Protein AF-A0A929SUY7-F1 (afdb_monomer_lite)

Sequence (175 aa):
MKKIENMNYNELIEERKELEKFIIRLIVRTPKENIKINKILRGENNRILSYSPFSINKFSSIFMSDILRWRYHQLSEEIHKYYDGRAKIQNKIEEIYGYPIKDKYIHLFFEEVFKDYNTYKKYCNKNNKKIVKIEKFNRICNLIEKWRKLSADMHYKMTLSEKRKLKKIFEHSNK

Radius of gyration: 18.8 Å; chains: 1; bounding box: 44×44×48 Å

pLDDT: mean 93.02, std 4.78, range [69.0, 98.12]

Structure (mmCIF, N/CA/C/O backbone):
data_AF-A0A929SUY7-F1
#
_entry.id   AF-A0A929SUY7-F1
#
loop_
_atom_site.group_PDB
_atom_site.id
_atom_site.type_symbol
_atom_site.label_atom_id
_atom_site.label_alt_id
_atom_site.label_comp_id
_atom_site.label_asym_id
_atom_site.label_entity_id
_atom_site.label_seq_id
_atom_site.pdbx_PDB_ins_code
_atom_site.Cartn_x
_atom_site.Cartn_y
_atom_site.Cartn_z
_atom_site.occupancy
_atom_site.B_iso_or_equiv
_atom_site.auth_seq_id
_atom_site.auth_comp_id
_atom_site.auth_asym_id
_atom_site.auth_atom_id
_atom_site.pdbx_PDB_model_num
ATOM 1 N N . MET A 1 1 ? 5.898 -21.588 -10.457 1.00 75.19 1 MET A N 1
ATOM 2 C CA . MET A 1 1 ? 5.294 -20.824 -9.340 1.00 75.19 1 MET A CA 1
ATOM 3 C C . MET A 1 1 ? 4.560 -21.806 -8.450 1.00 75.19 1 MET A C 1
ATOM 5 O O . MET A 1 1 ? 3.832 -22.637 -8.981 1.00 75.19 1 MET A O 1
ATOM 9 N N . LYS A 1 2 ? 4.784 -21.770 -7.133 1.00 86.31 2 LYS A N 1
ATOM 10 C CA . LYS A 1 2 ? 4.089 -22.662 -6.191 1.00 86.31 2 LYS A CA 1
ATOM 11 C C . LYS A 1 2 ? 2.600 -22.271 -6.141 1.00 86.31 2 LYS A C 1
ATOM 13 O O . LYS A 1 2 ? 2.245 -21.104 -6.346 1.00 86.31 2 LYS A O 1
ATOM 18 N N . LYS A 1 3 ? 1.706 -23.246 -5.956 1.00 89.81 3 LYS A N 1
ATOM 19 C CA . LYS A 1 3 ? 0.270 -22.960 -5.822 1.00 89.81 3 LYS A CA 1
ATOM 20 C C . LYS A 1 3 ? 0.031 -22.112 -4.571 1.00 89.81 3 LYS A C 1
ATOM 22 O O . LYS A 1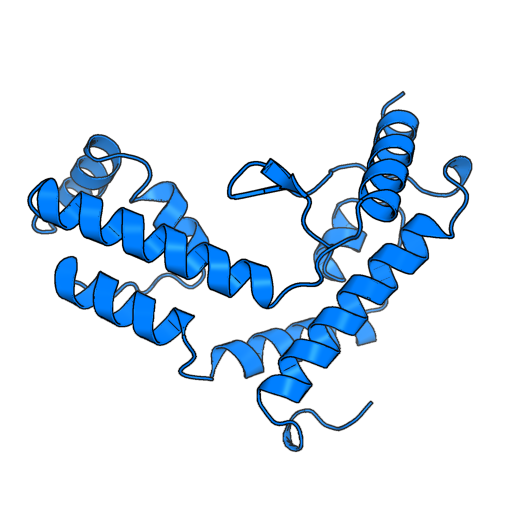 3 ? 0.679 -22.343 -3.555 1.00 89.81 3 LYS A O 1
ATOM 27 N N . ILE A 1 4 ? -0.880 -21.144 -4.665 1.00 90.31 4 ILE A N 1
ATOM 28 C CA . ILE A 1 4 ? -1.148 -20.173 -3.591 1.00 90.31 4 ILE A CA 1
ATOM 29 C C . ILE A 1 4 ? -1.641 -20.872 -2.323 1.00 90.31 4 ILE A C 1
ATOM 31 O O . ILE A 1 4 ? -1.183 -20.544 -1.238 1.00 90.31 4 ILE A O 1
ATOM 35 N N . GLU A 1 5 ? -2.488 -21.891 -2.474 1.00 89.94 5 GLU A N 1
ATOM 36 C CA . GLU A 1 5 ? -3.006 -22.723 -1.376 1.00 89.94 5 GLU A CA 1
ATOM 37 C C . GLU A 1 5 ? -1.907 -23.369 -0.514 1.00 89.94 5 GLU A C 1
ATOM 39 O O . GLU A 1 5 ? -2.126 -23.657 0.656 1.00 89.94 5 GLU A O 1
ATOM 44 N N . ASN A 1 6 ? -0.706 -23.548 -1.074 1.00 93.12 6 ASN A N 1
ATOM 45 C CA . ASN A 1 6 ? 0.426 -24.160 -0.385 1.00 93.12 6 ASN A CA 1
ATOM 46 C C . ASN A 1 6 ? 1.379 -23.123 0.228 1.00 93.12 6 ASN A C 1
ATOM 48 O O . ASN A 1 6 ? 2.435 -23.504 0.736 1.00 93.12 6 ASN A O 1
ATOM 52 N N . MET A 1 7 ? 1.085 -21.826 0.113 1.00 95.44 7 MET A N 1
ATOM 53 C CA . MET A 1 7 ? 1.952 -20.753 0.594 1.00 95.44 7 MET A CA 1
ATOM 54 C C . MET A 1 7 ? 1.576 -20.314 1.998 1.00 95.44 7 MET A C 1
ATOM 56 O O . MET A 1 7 ? 0.410 -20.074 2.298 1.00 95.44 7 MET A O 1
ATOM 60 N N . ASN A 1 8 ? 2.582 -20.134 2.847 1.00 94.88 8 ASN A N 1
ATOM 61 C CA . ASN A 1 8 ? 2.392 -19.416 4.099 1.00 94.88 8 ASN A CA 1
ATOM 62 C C . ASN A 1 8 ? 2.387 -17.892 3.871 1.00 94.88 8 ASN A C 1
ATOM 64 O O . ASN A 1 8 ? 2.761 -17.391 2.811 1.00 94.88 8 ASN A O 1
ATOM 68 N N . TYR A 1 9 ? 2.002 -17.143 4.904 1.00 93.62 9 TYR A N 1
ATOM 69 C CA . TYR A 1 9 ? 1.884 -15.684 4.850 1.00 93.62 9 TYR A CA 1
ATOM 70 C C . TYR A 1 9 ? 3.147 -14.967 4.338 1.00 93.62 9 TYR A C 1
ATOM 72 O O . TYR A 1 9 ? 3.060 -14.051 3.519 1.00 93.62 9 TYR A O 1
ATOM 80 N N . ASN A 1 10 ? 4.327 -15.401 4.787 1.00 94.69 10 ASN A N 1
ATOM 81 C CA . ASN A 1 10 ? 5.590 -14.789 4.382 1.00 94.69 10 ASN A CA 1
ATOM 82 C C . ASN A 1 10 ? 5.924 -15.126 2.926 1.00 94.69 10 ASN A C 1
ATOM 84 O O . ASN A 1 10 ? 6.348 -14.244 2.186 1.00 94.69 10 ASN A O 1
ATOM 88 N N . GLU A 1 11 ? 5.680 -16.366 2.493 1.00 96.38 11 GLU A N 1
ATOM 89 C CA . GLU A 1 11 ? 5.851 -16.770 1.092 1.00 96.38 11 GLU A CA 1
ATOM 90 C C . GLU A 1 11 ? 4.958 -15.940 0.155 1.00 96.38 11 GLU A C 1
ATOM 92 O O . GLU A 1 11 ? 5.433 -15.474 -0.880 1.00 96.38 11 GLU A O 1
ATOM 97 N N . LEU A 1 12 ? 3.699 -15.685 0.540 1.00 96.50 12 LEU A N 1
ATOM 98 C CA . LEU A 1 12 ? 2.779 -14.844 -0.236 1.00 96.50 12 LEU A CA 1
ATOM 99 C C . LEU A 1 12 ? 3.315 -13.415 -0.407 1.00 96.50 12 LEU A C 1
ATOM 101 O O . LEU A 1 12 ? 3.311 -12.870 -1.515 1.00 96.50 12 LEU A O 1
ATOM 105 N N . ILE A 1 13 ? 3.778 -12.799 0.687 1.00 95.75 13 ILE A N 1
ATOM 106 C CA . ILE A 1 13 ? 4.332 -11.440 0.659 1.00 95.75 13 ILE A CA 1
ATOM 107 C C . ILE A 1 13 ? 5.598 -11.385 -0.192 1.00 95.75 13 ILE A C 1
ATOM 109 O O . ILE A 1 13 ? 5.735 -10.479 -1.016 1.00 95.75 13 ILE A O 1
ATOM 113 N N . GLU A 1 14 ? 6.521 -12.324 0.004 1.00 96.69 14 GLU A N 1
ATOM 114 C CA . GLU A 1 14 ? 7.791 -12.323 -0.719 1.00 96.69 14 GLU A CA 1
ATOM 115 C C . GLU A 1 14 ? 7.583 -12.561 -2.213 1.00 96.69 14 GLU A C 1
ATOM 117 O O . GLU A 1 14 ? 8.161 -11.839 -3.025 1.00 96.69 14 GLU A O 1
ATOM 122 N N . GLU A 1 15 ? 6.675 -13.456 -2.610 1.00 96.56 15 GLU A N 1
ATOM 123 C CA . GLU A 1 15 ? 6.355 -13.609 -4.029 1.00 96.56 15 GLU A CA 1
ATOM 124 C C . GLU A 1 15 ? 5.738 -12.332 -4.616 1.00 96.56 15 GLU A C 1
ATOM 126 O O . GLU A 1 15 ? 6.109 -11.906 -5.715 1.00 96.56 15 GLU A O 1
ATOM 131 N N . ARG A 1 16 ? 4.850 -11.658 -3.872 1.00 96.44 16 ARG A N 1
ATOM 132 C CA . ARG A 1 16 ? 4.292 -10.371 -4.305 1.00 96.44 16 ARG A CA 1
ATOM 133 C C . ARG A 1 16 ? 5.389 -9.322 -4.497 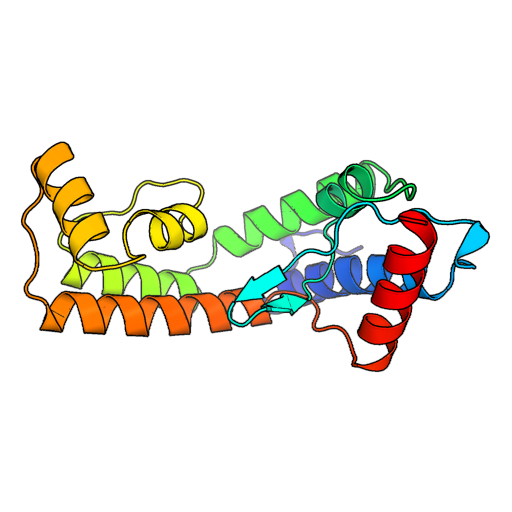1.00 96.44 16 ARG A C 1
ATOM 135 O O . ARG A 1 16 ? 5.382 -8.611 -5.503 1.00 96.44 16 ARG A O 1
ATOM 142 N N . LYS A 1 17 ? 6.351 -9.237 -3.574 1.00 97.50 17 LYS A N 1
ATOM 143 C CA . LYS A 1 17 ? 7.500 -8.325 -3.683 1.00 97.50 17 LYS A CA 1
ATOM 144 C C . LYS A 1 17 ? 8.403 -8.674 -4.860 1.00 97.50 17 LYS A C 1
ATOM 146 O O . LYS A 1 17 ?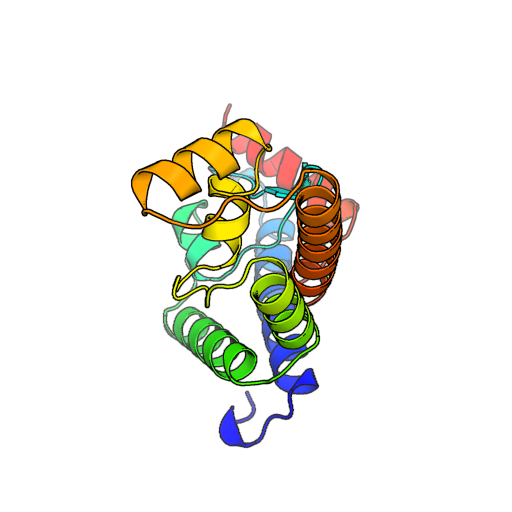 8.865 -7.761 -5.542 1.00 97.50 17 LYS A O 1
ATOM 151 N N . GLU A 1 18 ? 8.645 -9.953 -5.135 1.00 96.88 18 GLU A N 1
ATOM 152 C CA . GLU A 1 18 ? 9.462 -10.361 -6.281 1.00 96.88 18 GLU A CA 1
ATOM 153 C C . GLU A 1 18 ? 8.793 -10.004 -7.618 1.00 96.88 18 GLU A C 1
ATOM 155 O O . GLU A 1 18 ? 9.492 -9.574 -8.536 1.00 96.88 18 GLU A O 1
ATOM 160 N N . LEU A 1 19 ? 7.457 -10.053 -7.721 1.00 96.44 19 LEU A N 1
ATOM 161 C CA . LEU A 1 19 ? 6.738 -9.543 -8.899 1.00 96.44 19 LEU A CA 1
ATOM 162 C C . LEU A 1 19 ? 6.924 -8.030 -9.086 1.00 96.44 19 LEU A C 1
ATOM 164 O O . LEU A 1 19 ? 7.201 -7.563 -10.191 1.00 96.44 19 LEU A O 1
ATOM 168 N N . GLU A 1 20 ? 6.813 -7.250 -8.013 1.00 97.56 20 GLU A N 1
ATOM 169 C CA . GLU A 1 20 ? 7.032 -5.798 -8.067 1.00 97.56 20 GLU A CA 1
ATOM 170 C C . GLU A 1 20 ? 8.482 -5.455 -8.426 1.00 97.56 20 GLU A C 1
ATOM 172 O O . GLU A 1 20 ? 8.748 -4.590 -9.261 1.00 97.56 20 GLU A O 1
ATOM 177 N N . LYS A 1 21 ? 9.436 -6.165 -7.825 1.00 97.44 21 LYS A N 1
ATOM 178 C CA . LYS A 1 21 ? 10.866 -6.048 -8.115 1.00 97.44 21 LYS A CA 1
ATOM 179 C C . LYS A 1 21 ? 11.184 -6.424 -9.553 1.00 97.44 21 LYS A C 1
ATOM 181 O O . LYS A 1 21 ? 11.995 -5.751 -10.186 1.00 97.44 21 LYS A O 1
ATOM 186 N N . PHE A 1 22 ? 10.554 -7.469 -10.084 1.00 96.12 22 PHE A N 1
ATOM 187 C CA . PHE A 1 22 ? 10.671 -7.851 -11.486 1.00 96.12 22 PHE A CA 1
ATOM 188 C C . PHE A 1 22 ? 10.244 -6.702 -12.406 1.00 96.12 22 PHE A C 1
ATOM 190 O O . PHE A 1 22 ? 11.004 -6.332 -13.299 1.00 96.12 22 PHE A O 1
ATOM 197 N N . ILE A 1 23 ? 9.103 -6.063 -12.127 1.00 96.12 23 ILE A N 1
ATOM 198 C CA . ILE A 1 23 ? 8.633 -4.895 -12.886 1.00 96.12 23 ILE A CA 1
ATOM 199 C C . ILE A 1 23 ? 9.644 -3.743 -12.816 1.00 96.12 23 ILE A C 1
ATOM 201 O O . ILE A 1 23 ? 10.005 -3.174 -13.846 1.00 96.12 23 ILE A O 1
ATOM 205 N N . ILE A 1 24 ? 10.158 -3.419 -11.625 1.00 96.56 24 ILE A N 1
ATOM 206 C CA . ILE A 1 24 ? 11.187 -2.378 -11.480 1.00 96.56 24 ILE A CA 1
ATOM 207 C C . ILE A 1 24 ? 12.445 -2.724 -12.276 1.00 96.56 24 ILE A C 1
ATOM 209 O O . ILE A 1 24 ? 12.987 -1.862 -12.966 1.00 96.56 24 ILE A O 1
ATOM 213 N N . ARG A 1 25 ? 12.894 -3.980 -12.239 1.00 95.38 25 ARG A N 1
ATOM 214 C CA . ARG A 1 25 ? 14.056 -4.436 -13.010 1.00 95.38 25 ARG A CA 1
ATOM 215 C C . ARG A 1 25 ? 13.832 -4.327 -14.512 1.00 95.38 25 ARG A C 1
ATOM 217 O O . ARG A 1 25 ? 14.777 -3.958 -15.201 1.00 95.38 25 ARG A O 1
ATOM 224 N N . LEU A 1 26 ? 12.628 -4.608 -15.011 1.00 94.56 26 LEU A N 1
ATOM 225 C CA . LEU A 1 26 ? 12.289 -4.391 -16.419 1.00 94.56 26 LEU A CA 1
ATOM 226 C C . LEU A 1 26 ? 12.448 -2.914 -16.786 1.00 94.56 26 LEU A C 1
AT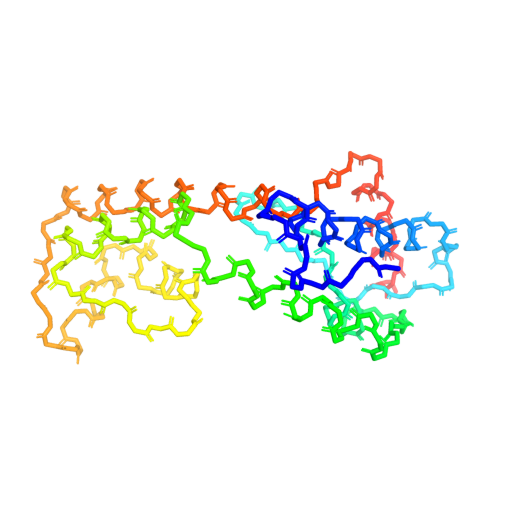OM 228 O O . LEU A 1 26 ? 13.245 -2.595 -17.661 1.00 94.56 26 LEU A O 1
ATOM 232 N N . ILE A 1 27 ? 11.802 -2.011 -16.044 1.00 93.62 27 ILE A N 1
ATOM 233 C CA . ILE A 1 27 ? 11.905 -0.555 -16.261 1.00 93.62 27 ILE A CA 1
ATOM 234 C C . ILE A 1 27 ? 13.364 -0.091 -16.243 1.00 93.62 27 ILE A C 1
ATOM 236 O O . ILE A 1 27 ? 13.805 0.674 -17.094 1.00 93.62 27 ILE A O 1
ATOM 240 N N . VAL A 1 28 ? 14.124 -0.550 -15.249 1.00 92.06 28 VAL A N 1
ATOM 241 C CA . VAL A 1 28 ? 15.509 -0.133 -15.016 1.00 92.06 28 VAL A CA 1
ATOM 242 C C . VAL A 1 28 ? 16.467 -0.755 -16.031 1.00 92.06 28 VAL A C 1
ATOM 244 O O . VAL A 1 28 ? 17.551 -0.214 -16.213 1.00 92.06 28 VAL A O 1
ATOM 247 N N . ARG A 1 29 ? 16.130 -1.853 -16.710 1.00 92.44 29 ARG A N 1
ATOM 248 C CA . ARG A 1 29 ? 16.979 -2.445 -17.760 1.00 92.44 29 ARG A CA 1
ATOM 249 C C . ARG A 1 29 ? 16.661 -1.908 -19.148 1.00 92.44 29 ARG A C 1
ATOM 251 O O . ARG A 1 29 ? 17.575 -1.816 -19.961 1.00 92.44 29 ARG A O 1
ATOM 258 N N . THR A 1 30 ? 15.420 -1.508 -19.396 1.00 91.31 30 THR A N 1
ATOM 259 C CA . THR A 1 30 ? 15.021 -0.928 -20.678 1.00 91.31 30 THR A CA 1
ATOM 260 C C . THR A 1 30 ? 15.706 0.431 -20.896 1.00 91.31 30 THR A C 1
ATOM 262 O O . THR A 1 30 ? 15.725 1.263 -19.979 1.00 91.31 30 THR A O 1
ATOM 265 N N . PRO A 1 31 ? 16.297 0.677 -22.082 1.00 90.06 31 PRO A N 1
ATOM 266 C CA . PRO A 1 31 ? 16.766 2.006 -22.467 1.00 90.06 31 PRO A CA 1
ATOM 267 C C . PRO A 1 31 ? 15.637 3.031 -22.338 1.00 90.06 31 PRO A C 1
ATOM 269 O O . PRO A 1 31 ? 14.497 2.735 -22.690 1.00 90.06 31 PRO A O 1
ATOM 272 N N . LYS A 1 32 ? 15.933 4.226 -21.815 1.00 88.62 32 LYS A N 1
ATOM 273 C CA . LYS A 1 32 ? 14.907 5.241 -21.499 1.00 88.62 32 LYS A CA 1
ATOM 274 C C . LYS A 1 32 ? 14.139 5.704 -22.743 1.00 88.62 32 LYS A C 1
ATOM 276 O O . LYS A 1 32 ? 13.004 6.130 -22.617 1.00 88.62 32 LYS A O 1
ATOM 281 N N . GLU A 1 33 ? 14.755 5.594 -23.914 1.00 89.00 33 GLU A N 1
ATOM 282 C CA . GLU A 1 33 ? 14.203 5.935 -25.224 1.00 89.00 33 GLU A CA 1
ATOM 283 C C . GLU A 1 33 ? 13.073 4.970 -25.631 1.00 89.00 33 GLU A C 1
ATOM 285 O O . GLU A 1 33 ? 12.159 5.344 -26.361 1.00 89.00 33 GLU A O 1
ATOM 290 N N . ASN A 1 34 ? 13.099 3.741 -25.104 1.00 91.62 34 ASN A N 1
ATOM 291 C CA . ASN A 1 34 ? 12.172 2.659 -25.447 1.00 91.62 34 ASN A CA 1
ATOM 292 C C . ASN A 1 34 ? 11.051 2.477 -24.413 1.00 91.62 34 ASN A C 1
ATOM 294 O O . ASN A 1 34 ? 10.290 1.510 -24.476 1.00 91.62 34 ASN A O 1
ATOM 298 N N . ILE A 1 35 ? 10.959 3.366 -23.424 1.00 93.62 35 ILE A N 1
ATOM 299 C CA . ILE A 1 35 ? 9.957 3.284 -22.367 1.00 93.62 35 ILE A CA 1
ATOM 300 C C . ILE A 1 35 ? 9.425 4.667 -22.011 1.00 93.62 35 ILE A C 1
ATOM 302 O O . ILE A 1 35 ? 10.180 5.595 -21.740 1.00 93.62 35 ILE A O 1
ATOM 306 N N . LYS A 1 36 ? 8.100 4.775 -21.931 1.00 94.44 36 LYS A N 1
ATOM 307 C CA . LYS A 1 36 ? 7.419 5.958 -21.409 1.00 94.44 36 LYS A CA 1
ATOM 308 C C . LYS A 1 36 ? 6.871 5.669 -20.023 1.00 94.44 36 LYS A C 1
ATOM 310 O O . LYS A 1 36 ? 6.217 4.648 -19.825 1.00 94.44 36 LYS A O 1
ATOM 315 N N . ILE A 1 37 ? 7.124 6.563 -19.072 1.00 95.00 37 ILE A N 1
ATOM 316 C CA . ILE A 1 37 ? 6.504 6.563 -17.744 1.00 95.00 37 ILE A CA 1
ATOM 317 C C . ILE A 1 37 ? 5.680 7.843 -17.622 1.00 95.00 37 ILE A C 1
ATOM 319 O O . ILE A 1 37 ? 6.226 8.942 -17.612 1.00 95.00 37 ILE A O 1
ATOM 323 N N . ASN A 1 38 ? 4.369 7.688 -17.471 1.00 93.69 38 ASN A N 1
ATOM 324 C CA . ASN A 1 38 ? 3.413 8.797 -17.425 1.00 93.69 38 ASN A CA 1
ATOM 325 C C . ASN A 1 38 ? 3.152 9.276 -15.993 1.00 93.69 38 ASN A C 1
ATOM 327 O O . ASN A 1 38 ? 2.692 10.393 -15.779 1.00 93.69 38 ASN A O 1
ATOM 331 N N . LYS A 1 39 ? 3.417 8.434 -14.984 1.00 94.81 39 LYS A N 1
ATOM 332 C CA . LYS A 1 39 ? 3.217 8.795 -13.576 1.00 94.81 39 LYS A CA 1
ATOM 333 C C . LYS A 1 39 ? 4.133 8.009 -12.651 1.00 94.81 39 LYS A C 1
ATOM 335 O O . LYS A 1 39 ? 4.112 6.784 -12.660 1.00 94.81 39 LYS A O 1
ATOM 340 N N . ILE A 1 40 ? 4.844 8.719 -11.776 1.00 94.06 40 ILE A N 1
ATOM 341 C CA . ILE A 1 40 ? 5.521 8.122 -10.620 1.00 94.06 40 ILE A CA 1
ATOM 342 C C . ILE A 1 40 ? 4.544 8.041 -9.444 1.00 94.06 40 ILE A C 1
ATOM 344 O O . ILE A 1 40 ? 4.004 9.055 -8.999 1.00 94.06 40 ILE A O 1
ATOM 348 N N . LEU A 1 41 ? 4.352 6.836 -8.906 1.00 91.31 41 LEU A N 1
ATOM 349 C CA . LEU A 1 41 ? 3.524 6.611 -7.723 1.00 91.31 41 LEU A CA 1
ATOM 350 C C . LEU A 1 41 ? 4.258 7.021 -6.444 1.00 91.31 41 LEU A C 1
ATOM 352 O O . LEU A 1 41 ? 5.434 6.701 -6.247 1.00 91.31 41 LEU A O 1
ATOM 356 N N . ARG A 1 42 ? 3.545 7.717 -5.558 1.00 89.31 42 ARG A N 1
ATOM 357 C CA . ARG A 1 42 ? 4.054 8.188 -4.269 1.00 89.31 42 ARG A CA 1
ATOM 358 C C . ARG A 1 42 ? 3.100 7.771 -3.160 1.00 89.31 42 ARG A C 1
ATOM 360 O O . ARG A 1 42 ? 1.891 7.855 -3.338 1.00 89.31 42 ARG A O 1
ATOM 367 N N . GLY A 1 43 ? 3.664 7.307 -2.054 1.00 80.62 43 GLY A N 1
ATOM 368 C CA . GLY A 1 43 ? 2.945 7.013 -0.821 1.00 80.62 43 GLY A CA 1
ATOM 369 C C . GLY A 1 43 ? 3.290 8.019 0.271 1.00 80.62 43 GLY A C 1
ATOM 370 O O . GLY A 1 43 ? 3.733 9.136 -0.005 1.00 80.62 43 GLY A O 1
ATOM 371 N N . GLU A 1 44 ? 3.132 7.586 1.520 1.00 74.56 44 GLU A N 1
ATOM 372 C CA . GLU A 1 44 ? 3.438 8.388 2.705 1.00 74.56 44 GLU A CA 1
ATOM 373 C C . GLU A 1 44 ? 4.858 8.983 2.661 1.00 74.56 44 GLU A C 1
ATOM 375 O O . GLU A 1 44 ? 5.811 8.350 2.190 1.00 74.56 44 GLU A O 1
ATOM 380 N N . ASN A 1 45 ? 4.992 10.231 3.125 1.00 78.31 45 ASN A N 1
ATOM 381 C CA . ASN A 1 45 ? 6.239 11.007 3.119 1.00 78.31 45 ASN A CA 1
ATOM 382 C C . ASN A 1 45 ? 6.911 11.099 1.738 1.00 78.31 45 ASN A C 1
ATOM 384 O O . ASN A 1 45 ? 8.137 11.078 1.621 1.00 78.31 45 ASN A O 1
ATOM 388 N N . ASN A 1 46 ? 6.112 11.171 0.665 1.00 81.75 46 ASN A N 1
ATOM 389 C CA . ASN A 1 46 ? 6.585 11.232 -0.721 1.00 81.75 46 ASN A CA 1
ATOM 390 C C . ASN A 1 46 ? 7.472 10.044 -1.145 1.00 81.75 46 ASN A C 1
ATOM 392 O O . ASN A 1 46 ? 8.191 10.131 -2.154 1.00 81.75 46 ASN A O 1
ATOM 396 N N . ARG A 1 47 ? 7.405 8.913 -0.421 1.00 85.56 47 ARG A N 1
ATOM 397 C CA . ARG A 1 47 ? 8.126 7.682 -0.766 1.00 85.56 47 ARG A CA 1
ATOM 398 C C . ARG A 1 47 ? 7.658 7.194 -2.132 1.00 85.56 47 ARG A C 1
ATOM 400 O O . ARG A 1 47 ? 6.477 6.939 -2.334 1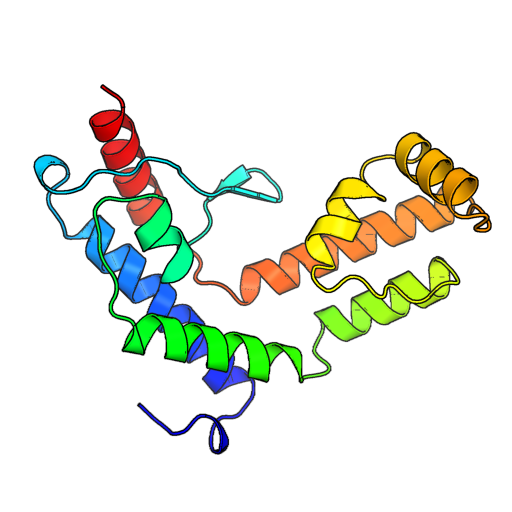.00 85.56 47 ARG A O 1
ATOM 407 N N . ILE A 1 48 ? 8.599 7.024 -3.057 1.00 90.88 48 ILE A N 1
ATOM 408 C CA . ILE A 1 48 ? 8.308 6.430 -4.364 1.00 90.88 48 ILE A CA 1
ATOM 409 C C . ILE A 1 48 ? 7.936 4.957 -4.165 1.00 90.88 48 ILE A C 1
ATOM 411 O O . ILE A 1 48 ? 8.709 4.209 -3.553 1.00 90.88 48 ILE A O 1
ATOM 415 N N . LEU A 1 49 ? 6.766 4.575 -4.674 1.00 90.75 49 LEU A N 1
ATOM 416 C CA . LEU A 1 49 ? 6.224 3.221 -4.600 1.00 90.75 49 LEU A CA 1
ATOM 417 C C . LEU A 1 49 ? 6.652 2.392 -5.812 1.00 90.75 49 LEU A C 1
ATOM 419 O O . LEU A 1 49 ? 6.891 2.935 -6.892 1.00 90.75 49 LEU A O 1
ATOM 423 N N . SER A 1 50 ? 6.754 1.079 -5.616 1.00 92.69 50 SER A N 1
ATOM 424 C CA . SER A 1 50 ? 6.857 0.113 -6.708 1.00 92.69 50 SER A CA 1
ATOM 425 C C . SER A 1 50 ? 5.570 0.102 -7.544 1.00 92.69 50 SER A C 1
ATOM 427 O O . SER A 1 50 ? 4.546 0.678 -7.163 1.00 92.69 50 SER A O 1
ATOM 429 N N . TYR A 1 51 ? 5.623 -0.555 -8.700 1.00 94.69 51 TYR A N 1
ATOM 430 C CA . TYR A 1 51 ? 4.439 -0.783 -9.519 1.00 94.69 51 TYR A CA 1
ATOM 431 C C . TYR A 1 51 ? 3.917 -2.203 -9.319 1.00 94.69 51 TYR A C 1
ATOM 433 O O . TYR A 1 51 ? 4.694 -3.155 -9.255 1.00 94.69 51 TYR A O 1
ATOM 441 N N . SER A 1 52 ? 2.595 -2.337 -9.278 1.00 94.31 52 SER A N 1
ATOM 442 C CA . SER A 1 52 ? 1.918 -3.607 -9.509 1.00 94.31 52 SER A CA 1
ATOM 443 C C . SER A 1 52 ? 1.763 -3.829 -11.019 1.00 94.31 52 SER A C 1
ATOM 445 O O . SER A 1 52 ? 1.849 -2.865 -11.789 1.00 94.31 52 SER A O 1
ATOM 447 N N . PRO A 1 53 ? 1.464 -5.058 -11.475 1.00 95.25 53 PRO A N 1
ATOM 448 C CA . PRO A 1 53 ? 1.170 -5.315 -12.886 1.00 95.25 53 PRO A CA 1
ATOM 449 C C . PRO A 1 53 ? 0.054 -4.421 -13.447 1.00 95.25 53 PRO A C 1
ATOM 451 O O . PRO A 1 53 ? 0.109 -3.992 -14.593 1.00 95.25 53 PRO A O 1
ATOM 454 N N . PHE A 1 54 ? -0.947 -4.090 -12.628 1.00 93.56 54 PHE A N 1
ATOM 455 C CA . PHE A 1 54 ? -1.996 -3.157 -13.031 1.00 93.56 54 PHE A CA 1
ATOM 456 C C . PHE A 1 54 ? -1.462 -1.732 -13.196 1.00 93.56 54 PHE A C 1
ATOM 458 O O . PHE A 1 54 ? -1.743 -1.072 -14.197 1.00 93.56 54 PHE A O 1
ATOM 465 N N . SER A 1 55 ? -0.706 -1.232 -12.213 1.00 93.69 55 SER A N 1
ATOM 466 C CA . SER A 1 55 ? -0.283 0.163 -12.238 1.00 93.69 55 SER A CA 1
ATOM 467 C C . SER A 1 55 ? 0.782 0.434 -13.295 1.00 93.69 55 SER A C 1
ATOM 469 O O . SER A 1 55 ? 0.759 1.511 -13.886 1.00 93.69 55 SER A O 1
ATOM 471 N N . ILE A 1 56 ? 1.655 -0.530 -13.605 1.00 95.12 56 ILE A N 1
ATOM 472 C CA . ILE A 1 56 ? 2.625 -0.354 -14.688 1.00 95.12 56 ILE A CA 1
ATOM 473 C C . ILE A 1 56 ? 1.945 -0.291 -16.061 1.00 95.12 56 ILE A C 1
ATOM 475 O O . ILE A 1 56 ? 2.253 0.620 -16.824 1.00 95.12 56 ILE A O 1
ATOM 479 N N . ASN A 1 57 ? 0.948 -1.142 -16.331 1.00 93.31 57 ASN A N 1
ATOM 480 C CA . ASN A 1 57 ? 0.183 -1.090 -17.586 1.00 93.31 57 ASN A CA 1
ATOM 481 C C . ASN A 1 57 ? -0.559 0.240 -17.748 1.00 93.31 57 ASN A C 1
ATOM 483 O O . ASN A 1 57 ? -0.717 0.743 -18.853 1.00 93.31 57 ASN A O 1
ATOM 487 N N . LYS A 1 58 ? -1.039 0.809 -16.637 1.00 94.50 58 LYS A N 1
ATOM 488 C CA . LYS A 1 58 ? -1.787 2.069 -16.651 1.00 94.50 58 LYS A CA 1
ATOM 489 C C . LYS A 1 58 ? -0.888 3.295 -16.810 1.00 94.50 58 LYS A C 1
ATOM 491 O O . LYS A 1 58 ? -1.299 4.285 -17.410 1.00 94.50 58 LYS A O 1
ATOM 496 N N . PHE A 1 59 ? 0.300 3.271 -16.211 1.00 94.94 59 PHE A N 1
ATOM 497 C CA . PHE A 1 59 ? 1.151 4.455 -16.069 1.00 94.94 59 PHE A CA 1
ATOM 498 C C . PHE A 1 59 ? 2.457 4.375 -16.860 1.00 94.94 59 PHE A C 1
ATOM 500 O O . PHE A 1 59 ? 3.338 5.212 -16.655 1.00 94.94 59 PHE A O 1
ATOM 507 N N . SER A 1 60 ? 2.590 3.408 -17.765 1.00 93.25 60 SER A N 1
ATOM 508 C CA . SER A 1 60 ? 3.746 3.287 -18.646 1.00 93.25 60 SER A CA 1
ATOM 509 C C . SER A 1 60 ? 3.398 2.673 -19.997 1.00 93.25 60 SER A C 1
ATOM 511 O O . SER A 1 60 ? 2.291 2.184 -20.193 1.00 93.25 60 SER A O 1
ATOM 513 N N . SER A 1 61 ? 4.371 2.655 -20.908 1.00 92.88 61 SER A N 1
ATOM 514 C CA . SER A 1 61 ? 4.295 1.902 -22.164 1.00 92.88 61 SER A CA 1
ATOM 515 C C . SER A 1 61 ? 4.627 0.408 -22.023 1.00 92.88 61 SER A C 1
ATOM 517 O O . SER A 1 61 ? 4.614 -0.303 -23.023 1.00 92.88 61 SER A O 1
ATOM 519 N N . ILE A 1 62 ? 4.965 -0.084 -20.822 1.00 91.38 62 ILE A N 1
ATOM 520 C CA . ILE A 1 62 ? 5.184 -1.517 -20.581 1.00 91.38 62 ILE A CA 1
ATOM 521 C C . ILE A 1 62 ? 3.834 -2.219 -20.449 1.00 91.38 62 ILE A C 1
ATOM 523 O O . ILE A 1 62 ? 2.972 -1.786 -19.685 1.00 91.38 62 ILE A O 1
ATOM 527 N N . PHE A 1 63 ? 3.705 -3.364 -21.120 1.00 90.62 63 PHE A N 1
ATOM 528 C CA . PHE A 1 63 ? 2.577 -4.270 -20.959 1.00 90.62 63 PHE A CA 1
ATOM 529 C C . PHE A 1 63 ? 2.972 -5.532 -20.182 1.00 90.62 63 PHE A C 1
ATOM 531 O O . PHE A 1 63 ? 3.848 -6.294 -20.586 1.00 90.62 63 PHE A O 1
ATOM 538 N N . MET A 1 64 ? 2.286 -5.761 -19.069 1.00 92.56 64 MET A N 1
ATOM 539 C CA . MET A 1 64 ? 2.327 -6.979 -18.273 1.00 92.56 64 MET A CA 1
ATOM 540 C C . MET A 1 64 ? 1.167 -7.889 -18.654 1.00 92.56 64 MET A C 1
ATOM 542 O O . MET A 1 64 ? 0.017 -7.443 -18.687 1.00 92.56 64 MET A O 1
ATOM 546 N N . SER A 1 65 ? 1.477 -9.167 -18.877 1.00 91.69 65 SER A N 1
ATOM 547 C CA . SER A 1 65 ? 0.494 -10.183 -19.247 1.00 91.69 65 SER A CA 1
ATOM 548 C C . SER A 1 65 ? -0.572 -10.393 -18.172 1.00 91.69 65 SER A C 1
ATOM 550 O O . SER A 1 65 ? -0.338 -10.204 -16.971 1.00 91.69 65 SER A O 1
ATOM 552 N N . ASP A 1 66 ? -1.741 -10.863 -18.605 1.00 91.31 66 ASP A N 1
ATOM 553 C CA . ASP A 1 66 ? -2.854 -11.149 -17.703 1.00 91.31 66 ASP A CA 1
ATOM 554 C C . ASP A 1 66 ? -2.506 -12.217 -16.668 1.00 91.31 66 ASP A C 1
ATOM 556 O O . ASP A 1 66 ? -2.928 -12.099 -15.525 1.00 91.31 66 ASP A O 1
ATOM 560 N N . ILE A 1 67 ? -1.655 -13.190 -17.005 1.00 92.62 67 ILE A N 1
ATOM 561 C CA . ILE A 1 67 ? -1.180 -14.211 -16.057 1.00 92.62 67 ILE A CA 1
ATOM 562 C C . ILE A 1 67 ? -0.522 -13.558 -14.833 1.00 92.62 67 ILE A C 1
ATOM 564 O O . ILE A 1 67 ? -0.832 -13.908 -13.693 1.00 92.62 67 ILE A O 1
ATOM 568 N N . LEU A 1 68 ? 0.354 -12.571 -15.044 1.00 92.94 68 LEU A N 1
ATOM 569 C CA . LEU A 1 68 ? 1.047 -11.886 -13.950 1.00 92.94 68 LEU A CA 1
ATOM 570 C C . LEU A 1 68 ? 0.116 -10.934 -13.192 1.00 92.94 68 LEU A C 1
ATOM 572 O O . LEU A 1 68 ? 0.235 -10.801 -11.972 1.00 92.94 68 LEU A O 1
ATOM 576 N N . ARG A 1 69 ? -0.850 -10.319 -13.885 1.00 93.69 69 ARG A N 1
ATOM 577 C CA . ARG A 1 69 ? -1.902 -9.509 -13.251 1.00 93.69 69 ARG A CA 1
ATOM 578 C C . ARG A 1 69 ? -2.785 -10.351 -12.334 1.00 93.69 69 ARG A C 1
ATOM 580 O O . ARG A 1 69 ? -2.975 -9.975 -11.179 1.00 93.69 69 ARG A O 1
ATOM 587 N N . TRP A 1 70 ? -3.275 -11.487 -12.825 1.00 94.12 70 TRP A N 1
ATOM 588 C CA . TRP A 1 70 ? -4.090 -12.425 -12.059 1.00 94.12 70 TRP A CA 1
ATOM 589 C C . TRP A 1 70 ? -3.318 -12.994 -10.882 1.00 94.12 70 TRP A C 1
ATOM 591 O O . TRP A 1 70 ? -3.843 -13.003 -9.771 1.00 94.12 70 TRP A O 1
ATOM 601 N N . ARG A 1 71 ? -2.047 -13.363 -11.081 1.00 95.19 71 ARG A N 1
ATOM 602 C CA . ARG A 1 71 ? -1.208 -13.815 -9.972 1.00 95.19 71 ARG A CA 1
ATOM 603 C C . ARG A 1 71 ? -1.107 -12.765 -8.875 1.00 95.19 71 ARG A C 1
ATOM 605 O O . ARG A 1 71 ? -1.324 -13.078 -7.709 1.00 95.19 71 ARG A O 1
ATOM 612 N N . TYR A 1 72 ? -0.759 -11.534 -9.239 1.00 96.12 72 TYR A N 1
ATOM 613 C CA . TYR A 1 72 ? -0.606 -10.457 -8.266 1.00 96.12 72 TYR A CA 1
ATOM 614 C C . TYR A 1 72 ? -1.918 -10.179 -7.528 1.00 96.12 72 TYR A C 1
ATOM 616 O O . TYR A 1 72 ? -1.910 -9.971 -6.316 1.00 96.12 72 TYR A O 1
ATOM 624 N N . HIS A 1 73 ? -3.043 -10.210 -8.246 1.00 93.75 73 HIS A N 1
ATOM 625 C CA . HIS A 1 73 ? -4.365 -10.063 -7.650 1.00 93.75 73 HIS A CA 1
ATOM 626 C C . HIS A 1 73 ? -4.647 -11.166 -6.624 1.00 93.75 73 HIS A C 1
ATOM 628 O O . HIS A 1 73 ? -4.946 -10.842 -5.481 1.00 93.75 73 HIS A O 1
ATOM 634 N N . GLN A 1 74 ? -4.463 -12.438 -6.985 1.00 94.62 74 GLN A N 1
ATOM 635 C CA . GLN A 1 74 ? -4.691 -13.559 -6.070 1.00 94.62 74 GLN A CA 1
ATOM 636 C C . GLN A 1 74 ? -3.779 -13.500 -4.835 1.00 94.62 74 GLN A C 1
ATOM 638 O O . GLN A 1 74 ? -4.250 -13.702 -3.721 1.00 94.62 74 GLN A O 1
ATOM 643 N N . LEU A 1 75 ? -2.492 -13.166 -5.009 1.00 95.81 75 LEU A N 1
ATOM 644 C CA . LEU A 1 75 ? -1.575 -12.956 -3.882 1.00 95.81 75 LEU A CA 1
ATOM 645 C C . LEU A 1 75 ? -2.096 -11.853 -2.954 1.00 95.81 75 LEU A C 1
ATOM 647 O O . LEU A 1 75 ? -2.092 -12.015 -1.739 1.00 95.81 75 LEU A O 1
ATOM 651 N N . SER A 1 76 ? -2.562 -10.734 -3.517 1.00 92.50 76 SER A N 1
ATOM 652 C CA . SER A 1 76 ? -3.108 -9.630 -2.728 1.00 92.50 76 SER A CA 1
ATOM 653 C C . SER A 1 76 ? -4.379 -10.017 -1.971 1.00 92.50 76 SER A C 1
ATOM 655 O O . SER A 1 76 ? -4.522 -9.611 -0.819 1.00 92.50 76 SER A O 1
ATOM 657 N N . GLU A 1 77 ? -5.277 -10.781 -2.595 1.00 92.25 77 GLU A N 1
ATOM 658 C CA . GLU A 1 77 ? -6.510 -11.261 -1.961 1.00 92.25 77 GLU A CA 1
ATOM 659 C C . GLU A 1 77 ? -6.202 -12.211 -0.802 1.00 92.25 77 GLU A C 1
ATOM 661 O O . GLU A 1 77 ? -6.701 -12.002 0.302 1.00 92.25 77 GLU A O 1
ATOM 666 N N . GLU A 1 78 ? -5.328 -13.204 -0.999 1.00 94.25 78 GLU A N 1
ATOM 667 C CA . GLU A 1 78 ? -4.975 -14.133 0.082 1.00 94.25 78 GLU A CA 1
ATOM 668 C C . GLU A 1 78 ? -4.271 -13.434 1.239 1.00 94.25 78 GLU A C 1
ATOM 670 O O . GLU A 1 78 ? -4.615 -13.669 2.393 1.00 94.25 78 GLU A O 1
ATOM 675 N N . ILE A 1 79 ? -3.340 -12.520 0.956 1.00 93.00 79 ILE A N 1
ATOM 676 C CA . ILE A 1 79 ? -2.669 -11.724 1.991 1.00 93.00 79 ILE A CA 1
ATOM 677 C C . ILE A 1 79 ? -3.689 -10.942 2.834 1.00 93.00 79 ILE A C 1
ATOM 679 O O . ILE A 1 79 ? -3.502 -10.798 4.041 1.00 93.00 79 ILE A O 1
ATOM 683 N N . HIS A 1 80 ? -4.771 -10.444 2.227 1.00 87.31 80 HIS A N 1
ATOM 684 C CA . HIS A 1 80 ? -5.816 -9.695 2.929 1.00 87.31 80 HIS A CA 1
ATOM 685 C C . HIS A 1 80 ? -6.717 -10.559 3.822 1.00 87.31 80 HIS A C 1
ATOM 687 O O . HIS A 1 80 ? -7.398 -10.002 4.681 1.00 87.31 80 HIS A O 1
ATOM 693 N N . LYS A 1 81 ? -6.698 -11.891 3.686 1.00 89.56 81 LYS A N 1
ATOM 694 C CA . LYS A 1 81 ? -7.431 -12.796 4.588 1.00 89.56 81 LYS A CA 1
ATOM 695 C C . LYS A 1 81 ? -6.737 -12.995 5.937 1.00 89.56 81 LYS A C 1
ATOM 697 O O . LYS A 1 81 ? -7.377 -13.421 6.895 1.00 89.56 81 LYS A O 1
ATOM 702 N N . TYR A 1 82 ? -5.438 -12.707 6.033 1.00 89.00 82 TYR A N 1
ATOM 703 C CA . TYR A 1 82 ? -4.685 -12.899 7.270 1.00 89.00 82 TYR A CA 1
ATOM 704 C C . TYR A 1 82 ? -4.954 -11.784 8.282 1.00 89.00 82 TYR A C 1
ATOM 706 O O . TYR A 1 82 ? -4.926 -10.597 7.957 1.00 89.00 82 TYR A O 1
ATOM 714 N N . TYR A 1 83 ? -5.102 -12.171 9.552 1.00 88.12 83 TYR A N 1
ATOM 715 C CA . TYR A 1 83 ? -5.138 -11.237 10.678 1.00 88.12 83 TYR A CA 1
ATOM 716 C C . TYR A 1 83 ? -3.725 -10.753 11.047 1.00 88.12 83 TYR A C 1
ATOM 718 O O . TYR A 1 83 ? -3.127 -11.134 12.060 1.00 88.12 83 TYR A O 1
ATOM 726 N N . ASP A 1 84 ? -3.162 -9.935 10.163 1.00 89.62 84 ASP A N 1
ATOM 727 C CA . ASP A 1 84 ? -1.808 -9.407 10.267 1.00 89.62 84 ASP A CA 1
ATOM 728 C C . ASP A 1 84 ? -1.710 -8.190 11.216 1.00 89.62 84 ASP A C 1
ATOM 730 O O . ASP A 1 84 ? -2.652 -7.785 11.906 1.00 89.62 84 ASP A O 1
ATOM 734 N N . GLY A 1 85 ? -0.525 -7.576 11.276 1.00 91.81 85 GLY A N 1
ATOM 735 C CA . GLY A 1 85 ? -0.313 -6.368 12.074 1.00 91.81 85 GLY A CA 1
ATOM 736 C C . GLY A 1 85 ? -1.186 -5.181 11.645 1.00 91.81 85 GLY A C 1
ATOM 737 O O . GLY A 1 85 ? -1.542 -4.362 12.492 1.00 91.81 85 GLY A O 1
ATOM 738 N N . ARG A 1 86 ? -1.578 -5.093 10.367 1.00 92.94 86 ARG A N 1
ATOM 739 C CA . ARG A 1 86 ? -2.474 -4.043 9.867 1.00 92.94 86 ARG A CA 1
ATOM 740 C C . ARG A 1 86 ? -3.892 -4.267 10.373 1.00 92.94 86 ARG A C 1
ATOM 742 O O . ARG A 1 86 ? -4.488 -3.316 10.871 1.00 92.94 86 ARG A O 1
ATOM 749 N N . ALA A 1 87 ? -4.391 -5.502 10.329 1.00 92.12 87 ALA A N 1
ATOM 750 C CA . ALA A 1 87 ? -5.707 -5.854 10.861 1.00 92.12 87 ALA A CA 1
ATOM 751 C C . ALA A 1 87 ? -5.796 -5.586 12.375 1.00 92.12 87 ALA A C 1
ATOM 753 O O . ALA A 1 87 ? -6.744 -4.964 12.850 1.00 92.12 87 ALA A O 1
ATOM 754 N N . LYS A 1 88 ? -4.744 -5.926 13.135 1.00 95.12 88 LYS A N 1
ATOM 755 C CA . LYS A 1 88 ? -4.648 -5.594 14.572 1.00 95.12 88 LYS A CA 1
ATOM 756 C C . LYS A 1 88 ? -4.706 -4.090 14.842 1.00 95.12 88 LYS A C 1
ATOM 758 O O . LYS A 1 88 ? -5.283 -3.663 15.839 1.00 95.12 88 LYS A O 1
ATOM 763 N N . ILE A 1 89 ? -4.070 -3.279 13.997 1.00 96.38 89 ILE A N 1
ATOM 764 C CA . ILE A 1 89 ? -4.110 -1.819 14.131 1.00 96.38 89 ILE A CA 1
ATOM 765 C C . ILE A 1 89 ? -5.484 -1.272 13.739 1.00 96.38 89 ILE A C 1
ATOM 767 O O . ILE A 1 89 ? -5.989 -0.401 14.442 1.00 96.38 89 ILE A O 1
ATOM 771 N N . GLN A 1 90 ? -6.091 -1.785 12.666 1.00 94.62 90 GLN A N 1
ATOM 772 C CA . GLN A 1 90 ? -7.450 -1.420 12.267 1.00 94.62 90 GLN A CA 1
ATOM 773 C C . GLN A 1 90 ? -8.437 -1.666 13.411 1.00 94.62 90 GLN A C 1
ATOM 775 O O . GLN A 1 90 ? -9.148 -0.738 13.779 1.00 94.62 90 GLN A O 1
ATOM 780 N N . ASN A 1 91 ? -8.409 -2.844 14.039 1.00 95.19 91 ASN A N 1
ATOM 781 C CA . ASN A 1 91 ? -9.293 -3.151 15.167 1.00 95.19 91 ASN A CA 1
ATOM 782 C C . ASN A 1 91 ? -9.128 -2.144 16.315 1.00 95.19 91 ASN A C 1
ATOM 784 O O . ASN A 1 91 ? -10.109 -1.614 16.823 1.00 95.19 91 ASN A O 1
ATOM 788 N N . LYS A 1 92 ? -7.886 -1.773 16.657 1.00 97.19 92 LYS A N 1
ATOM 789 C CA . LYS A 1 92 ? -7.623 -0.729 17.666 1.00 97.19 92 LYS A CA 1
ATOM 790 C C . LYS A 1 92 ? -8.149 0.647 17.257 1.00 97.19 92 LYS A C 1
ATOM 792 O O . LYS A 1 92 ? -8.567 1.425 18.113 1.00 97.19 92 LYS A O 1
ATOM 797 N N . ILE A 1 93 ? -8.089 0.986 15.969 1.00 97.06 93 ILE A N 1
ATOM 798 C CA . ILE A 1 93 ? -8.675 2.229 15.456 1.00 97.06 93 ILE A CA 1
ATOM 799 C C . ILE A 1 93 ? -10.193 2.182 15.626 1.00 97.06 93 ILE A C 1
ATOM 801 O O . ILE A 1 93 ? -10.753 3.134 16.160 1.00 97.06 93 ILE A O 1
ATOM 805 N N . GLU A 1 94 ? -10.840 1.085 15.230 1.00 95.94 94 GLU A N 1
ATOM 806 C CA . GLU A 1 94 ? -12.290 0.887 15.341 1.00 95.94 94 GLU A CA 1
ATOM 807 C C . GLU A 1 94 ? -12.772 0.923 16.797 1.00 95.94 94 GLU A C 1
ATOM 809 O O . GLU A 1 94 ? -13.782 1.563 17.077 1.00 95.94 94 GLU A O 1
ATOM 814 N N . GLU A 1 95 ? -12.014 0.357 17.741 1.00 96.94 95 GLU A N 1
ATOM 815 C CA . GLU A 1 95 ? -12.282 0.448 19.185 1.00 96.94 95 GLU A CA 1
ATOM 816 C C . GLU A 1 95 ? -12.277 1.900 19.695 1.00 96.94 95 GLU A C 1
ATOM 818 O O . GLU A 1 95 ? -13.161 2.310 20.449 1.00 96.94 95 GLU A O 1
ATOM 823 N N . ILE A 1 96 ? -11.289 2.710 19.290 1.00 96.81 96 ILE A N 1
ATOM 824 C CA . ILE A 1 96 ? -11.201 4.119 19.714 1.00 96.81 96 ILE A CA 1
ATOM 825 C C . ILE A 1 96 ? -12.269 4.963 19.011 1.00 96.81 96 ILE A C 1
ATOM 827 O O . ILE A 1 96 ? -12.839 5.873 19.620 1.00 96.81 96 ILE A O 1
ATOM 831 N N . TYR A 1 97 ? -12.501 4.678 17.731 1.00 94.56 97 TYR A N 1
ATOM 832 C CA . TYR A 1 97 ? -13.440 5.375 16.864 1.00 94.56 97 TYR A CA 1
ATOM 833 C C . TYR A 1 97 ? -14.903 5.068 17.215 1.00 94.56 97 TYR A C 1
ATOM 835 O O . TYR A 1 97 ? -15.755 5.946 17.090 1.00 94.56 97 TYR A O 1
ATOM 843 N N . GLY A 1 98 ? -15.181 3.856 17.700 1.00 94.31 98 GLY A N 1
ATOM 844 C CA . GLY A 1 98 ? -16.499 3.384 18.123 1.00 94.31 98 GLY A CA 1
ATOM 845 C C . GLY A 1 98 ? -17.380 2.837 16.998 1.00 94.31 98 GLY A C 1
ATOM 846 O O . GLY A 1 98 ? -18.548 2.549 17.244 1.00 94.31 98 GLY A O 1
ATOM 847 N N . TYR A 1 99 ? -16.857 2.703 15.775 1.00 92.88 99 TYR A N 1
ATOM 848 C CA . TYR A 1 99 ? -17.608 2.197 14.625 1.00 92.88 99 TYR A CA 1
ATOM 849 C C . TYR A 1 99 ? -16.733 1.294 13.748 1.00 92.88 99 TYR A C 1
ATOM 851 O O . TYR A 1 99 ? -15.561 1.619 13.542 1.00 92.88 99 TYR A O 1
ATOM 859 N N . PRO A 1 100 ? -17.299 0.225 13.160 1.00 91.25 100 PRO A N 1
ATOM 860 C CA . PRO A 1 100 ? -16.588 -0.592 12.185 1.00 91.25 100 PRO A CA 1
ATOM 861 C C . PRO A 1 100 ? -16.358 0.190 10.886 1.00 91.25 100 PRO A C 1
ATOM 863 O O . PRO A 1 100 ? -17.245 0.917 10.416 1.00 91.25 100 PRO A O 1
ATOM 866 N N . ILE A 1 101 ? -15.185 0.017 10.279 1.00 89.00 101 ILE A N 1
ATOM 867 C CA . ILE A 1 101 ? -14.838 0.613 8.989 1.00 89.00 101 ILE A CA 1
ATOM 868 C C . ILE A 1 101 ? -15.145 -0.426 7.910 1.00 89.00 101 ILE A C 1
ATOM 870 O O . ILE A 1 101 ? -14.418 -1.396 7.729 1.00 89.00 101 ILE A O 1
ATOM 874 N N . LYS A 1 102 ? -16.252 -0.231 7.187 1.00 81.31 102 LYS A N 1
ATOM 875 C CA . LYS A 1 102 ? -16.714 -1.164 6.141 1.00 81.31 102 LYS A CA 1
ATOM 876 C C . LYS A 1 102 ? -16.117 -0.883 4.756 1.00 81.31 102 LYS A C 1
ATOM 878 O O . LYS A 1 102 ? -16.511 -1.517 3.780 1.00 81.31 102 LYS A O 1
ATOM 883 N N . ASP A 1 103 ? -15.203 0.077 4.646 1.00 73.81 103 ASP A N 1
ATOM 884 C CA . ASP A 1 103 ? -14.644 0.489 3.363 1.00 73.81 103 ASP A CA 1
ATOM 885 C C . ASP A 1 103 ? -13.731 -0.578 2.759 1.00 73.81 103 ASP A C 1
ATOM 887 O O . ASP A 1 103 ? -12.729 -0.984 3.351 1.00 73.81 103 ASP A O 1
ATOM 891 N N . LYS A 1 104 ? -14.031 -0.958 1.508 1.00 69.00 104 LYS A N 1
ATOM 892 C CA . LYS A 1 104 ? -13.226 -1.901 0.710 1.00 69.00 104 LYS A CA 1
ATOM 893 C C . LYS A 1 104 ? -11.768 -1.442 0.564 1.00 69.00 104 LYS A C 1
ATOM 895 O O . LYS A 1 104 ? -10.869 -2.261 0.390 1.00 69.00 104 LYS A O 1
ATOM 900 N N . TYR A 1 105 ? -11.531 -0.133 0.658 1.00 82.81 105 TYR A N 1
ATOM 901 C CA . TYR A 1 105 ? -10.216 0.489 0.559 1.00 82.81 105 TYR A CA 1
ATOM 902 C C . TYR A 1 105 ? -9.923 1.333 1.797 1.00 82.81 105 TYR A C 1
ATOM 904 O O . TYR A 1 105 ? -9.925 2.560 1.749 1.00 82.81 105 TYR A O 1
ATOM 912 N N . ILE A 1 106 ? -9.621 0.666 2.910 1.00 88.50 106 ILE A N 1
ATOM 913 C CA . ILE A 1 106 ? -9.358 1.324 4.198 1.00 88.50 106 ILE A CA 1
ATOM 914 C C . ILE A 1 106 ? -8.295 2.435 4.139 1.00 88.50 106 ILE A C 1
ATOM 916 O O . ILE A 1 106 ? -8.391 3.431 4.850 1.00 88.50 106 ILE A O 1
ATOM 920 N N . HIS A 1 107 ? -7.300 2.311 3.260 1.00 87.56 107 HIS A N 1
ATOM 921 C CA . HIS A 1 107 ? -6.287 3.348 3.068 1.00 87.56 107 HIS A CA 1
ATOM 922 C C . HIS A 1 107 ? -6.880 4.666 2.542 1.00 87.56 107 HIS A C 1
ATOM 924 O O . HIS A 1 107 ? -6.440 5.723 2.989 1.00 87.56 107 HIS A O 1
ATOM 930 N N . LEU A 1 108 ? -7.889 4.607 1.660 1.00 89.62 108 LEU A N 1
ATOM 931 C CA . LEU A 1 108 ? -8.614 5.789 1.179 1.00 89.62 108 LEU A CA 1
ATOM 932 C C . LEU A 1 108 ? -9.461 6.381 2.297 1.00 89.62 108 LEU A C 1
ATOM 934 O O . LEU A 1 108 ? -9.398 7.580 2.534 1.00 89.62 108 LEU A O 1
ATOM 938 N N . PHE A 1 109 ? -10.160 5.537 3.059 1.00 93.19 109 PHE A N 1
ATOM 939 C CA . PHE A 1 109 ? -10.920 5.992 4.222 1.00 93.19 109 PHE A CA 1
ATOM 940 C C . PHE A 1 109 ? -10.034 6.752 5.221 1.00 93.19 109 PHE A C 1
ATOM 942 O O . PHE A 1 109 ? -10.387 7.838 5.676 1.00 93.19 109 PHE A O 1
ATOM 949 N N . PHE A 1 110 ? -8.845 6.226 5.527 1.00 93.88 110 PHE A N 1
ATOM 950 C CA . PHE A 1 110 ? -7.880 6.912 6.384 1.00 93.88 110 PHE A CA 1
ATOM 951 C C . PHE A 1 110 ? -7.411 8.252 5.811 1.00 93.88 110 PHE A C 1
ATOM 953 O O . PHE A 1 110 ? -7.252 9.209 6.566 1.00 93.88 110 PHE A O 1
ATOM 960 N N . GLU A 1 111 ? -7.174 8.332 4.503 1.00 91.00 111 GLU A N 1
ATOM 961 C CA . GLU A 1 111 ? -6.742 9.562 3.834 1.00 91.00 111 GLU A CA 1
ATOM 962 C C . GLU A 1 111 ? -7.850 10.620 3.768 1.00 91.00 111 GLU A C 1
ATOM 964 O O . GLU A 1 111 ? -7.587 11.796 4.007 1.00 91.00 111 GLU A O 1
ATOM 969 N N . GLU A 1 112 ? -9.085 10.210 3.495 1.00 92.00 112 GLU A N 1
ATOM 970 C CA . GLU A 1 112 ? -10.221 11.112 3.313 1.00 92.00 112 GLU A CA 1
ATOM 971 C C . GLU A 1 112 ? -10.819 11.577 4.641 1.00 92.00 112 GLU A C 1
ATOM 973 O O . GLU A 1 112 ? -11.163 12.748 4.783 1.00 92.00 112 GLU A O 1
ATOM 978 N N . VAL A 1 113 ? -10.942 10.684 5.627 1.00 94.69 113 VAL A N 1
ATOM 979 C CA . VAL A 1 113 ? -11.660 10.971 6.879 1.00 94.69 113 VAL A CA 1
ATOM 980 C C . VAL A 1 113 ? -10.736 11.499 7.966 1.00 94.69 113 VAL A C 1
ATOM 982 O O . VAL A 1 113 ? -11.103 12.432 8.679 1.00 94.69 113 VAL A O 1
ATOM 985 N N . PHE A 1 114 ? -9.533 10.939 8.097 1.00 95.06 114 PHE A N 1
ATOM 986 C CA . PHE A 1 114 ? -8.591 11.287 9.169 1.00 95.06 114 PHE A CA 1
ATOM 987 C C . PHE A 1 114 ? -7.486 12.251 8.717 1.00 95.06 114 PHE A C 1
ATOM 989 O O . PHE A 1 114 ? -6.444 12.342 9.362 1.00 95.06 114 PHE A O 1
ATOM 996 N N . LYS A 1 115 ? -7.719 13.004 7.634 1.00 93.06 115 LYS A N 1
ATOM 997 C CA . LYS A 1 115 ? -6.797 14.036 7.135 1.00 93.06 115 LYS A CA 1
ATOM 998 C C . LYS A 1 115 ? -6.477 15.099 8.186 1.00 93.06 115 LYS A C 1
ATOM 1000 O O . LYS A 1 115 ? -5.323 15.452 8.399 1.00 93.06 115 LYS A O 1
ATOM 1005 N N . ASP A 1 116 ? -7.523 15.614 8.818 1.00 96.12 116 ASP A N 1
ATOM 1006 C CA . ASP A 1 116 ? -7.471 16.621 9.867 1.00 96.12 116 ASP A CA 1
ATOM 1007 C C . ASP A 1 116 ? -8.758 16.547 10.699 1.00 96.12 116 ASP A C 1
ATOM 1009 O O . ASP A 1 116 ? -9.757 15.943 10.293 1.00 96.12 116 ASP A O 1
ATOM 1013 N N . TYR A 1 117 ? -8.745 17.164 11.879 1.00 97.62 117 TYR A N 1
ATOM 1014 C CA . TYR A 1 117 ? -9.859 17.044 12.815 1.00 97.62 117 TYR A CA 1
ATOM 1015 C C . TYR A 1 117 ? -11.156 17.689 12.299 1.00 97.62 117 TYR A C 1
ATOM 1017 O O . TYR A 1 117 ? -12.246 17.220 12.630 1.00 97.62 117 TYR A O 1
ATOM 1025 N N . ASN A 1 118 ? -11.075 18.732 11.467 1.00 97.62 118 ASN A N 1
ATOM 1026 C CA . ASN A 1 118 ? -12.260 19.381 10.904 1.00 97.62 118 ASN A CA 1
ATOM 1027 C C . ASN A 1 118 ? -12.902 18.508 9.824 1.00 97.62 118 ASN A C 1
ATOM 1029 O O . ASN A 1 118 ? -14.125 18.357 9.809 1.00 97.62 118 ASN A O 1
ATOM 1033 N N . THR A 1 119 ? -12.094 17.899 8.958 1.00 97.56 119 THR A N 1
ATOM 1034 C CA . THR A 1 119 ? -12.552 16.919 7.967 1.00 97.56 119 THR A CA 1
ATOM 1035 C C . THR A 1 119 ? -13.217 15.723 8.651 1.00 97.56 119 THR A C 1
ATOM 1037 O O . THR A 1 119 ? -14.348 15.367 8.311 1.00 97.56 119 THR A O 1
ATOM 1040 N N . TYR A 1 120 ? -12.596 15.193 9.708 1.00 97.44 120 TYR A N 1
ATOM 1041 C CA . TYR A 1 120 ? -13.172 14.132 10.535 1.00 97.44 120 TYR A CA 1
ATOM 1042 C C . TYR A 1 120 ? -14.519 14.527 11.163 1.00 97.44 120 TYR A C 1
ATOM 1044 O O . TYR A 1 120 ? -15.487 13.765 11.090 1.00 97.44 120 TYR A O 1
ATOM 1052 N N . LYS A 1 121 ? -14.624 15.733 11.743 1.00 97.62 121 LYS A N 1
ATOM 1053 C CA . LYS A 1 121 ? -15.886 16.252 12.300 1.00 97.62 121 LYS A CA 1
ATOM 1054 C C . LYS A 1 121 ? -16.982 16.346 11.245 1.00 97.62 121 LYS A C 1
ATOM 1056 O O . LYS A 1 121 ? -18.100 15.905 11.497 1.00 97.62 121 LYS A O 1
ATOM 1061 N N . LYS A 1 122 ? -16.666 16.891 10.064 1.00 97.62 122 LYS A N 1
ATOM 1062 C CA . LYS A 1 122 ? -17.609 16.987 8.938 1.00 97.62 122 LYS A CA 1
ATOM 1063 C C . LYS A 1 122 ? -18.110 15.606 8.525 1.00 97.62 122 LYS A C 1
ATOM 1065 O O . LYS A 1 122 ? -19.316 15.423 8.374 1.00 97.62 122 LYS A O 1
ATOM 1070 N N . TYR A 1 123 ? -17.203 14.635 8.404 1.00 96.19 123 TYR A N 1
ATOM 1071 C CA . TYR A 1 123 ? -17.565 13.250 8.121 1.00 96.19 123 TYR A CA 1
ATOM 1072 C C . TYR A 1 123 ? -18.491 12.679 9.205 1.00 96.19 123 TYR A C 1
ATOM 1074 O O . TYR A 1 123 ? -19.520 12.090 8.879 1.00 96.19 123 TYR A O 1
ATOM 1082 N N . CYS A 1 124 ? -18.177 12.877 10.488 1.00 95.88 124 CYS A N 1
ATOM 1083 C CA . CYS A 1 124 ? -19.002 12.360 11.579 1.00 95.88 124 CYS A CA 1
ATOM 1084 C C . CYS A 1 124 ? -20.399 12.988 11.598 1.00 95.88 124 CYS A C 1
ATOM 1086 O O . CYS A 1 124 ? -21.376 12.250 11.654 1.00 95.88 124 CYS A O 1
ATOM 1088 N N . ASN A 1 125 ? -20.504 14.312 11.454 1.00 97.00 125 ASN A N 1
ATOM 1089 C CA . ASN A 1 125 ? -21.788 15.013 11.394 1.00 97.00 125 ASN A CA 1
ATOM 1090 C C . ASN A 1 125 ? -22.645 14.529 10.219 1.00 97.00 125 ASN A C 1
ATOM 1092 O O . ASN A 1 125 ? -23.813 14.203 10.404 1.00 97.00 125 ASN A O 1
ATOM 1096 N N . LYS A 1 126 ? -22.050 14.410 9.022 1.00 96.75 126 LYS A N 1
ATOM 1097 C CA . LYS A 1 126 ? -22.748 13.920 7.822 1.00 96.75 126 LYS A CA 1
ATOM 1098 C C . LYS A 1 126 ? -23.302 12.502 7.999 1.00 96.75 126 LYS A C 1
ATOM 1100 O O . LYS A 1 126 ? -24.329 12.177 7.419 1.00 96.75 126 LYS A O 1
ATOM 1105 N N . ASN A 1 127 ? -22.620 11.666 8.779 1.00 94.00 127 ASN A N 1
ATOM 1106 C CA . ASN A 1 127 ? -22.980 10.262 8.988 1.00 94.00 127 ASN A CA 1
ATOM 1107 C C . ASN A 1 127 ? -23.654 10.002 10.346 1.00 94.00 127 ASN A C 1
ATOM 1109 O O . ASN A 1 127 ? -23.772 8.845 10.742 1.00 94.00 127 ASN A O 1
ATOM 1113 N N . ASN A 1 128 ? -24.052 11.053 11.073 1.00 94.19 128 ASN A N 1
ATOM 1114 C CA . ASN A 1 128 ? -24.633 10.966 12.415 1.00 94.19 128 ASN A CA 1
ATOM 1115 C C . ASN A 1 128 ? -23.808 10.101 13.398 1.00 94.19 128 ASN A C 1
ATOM 1117 O O . ASN A 1 128 ? -24.332 9.269 14.139 1.00 94.19 128 ASN A O 1
ATOM 1121 N N . LYS A 1 129 ? -22.481 10.265 13.369 1.00 94.38 129 LYS A N 1
ATOM 1122 C CA . LYS A 1 129 ? -21.532 9.546 14.228 1.00 94.38 129 LYS A CA 1
ATOM 1123 C C . LYS A 1 129 ? -21.049 10.427 15.374 1.00 94.38 129 LYS A C 1
ATOM 1125 O O . LYS A 1 129 ? -20.827 11.626 15.209 1.00 94.38 129 LYS A O 1
ATOM 1130 N N . LYS A 1 130 ? -20.801 9.811 16.530 1.00 94.56 130 LYS A N 1
ATOM 1131 C CA . LYS A 1 130 ? -20.225 10.487 17.693 1.00 94.56 130 LYS A CA 1
ATOM 1132 C C . LYS A 1 130 ? -18.791 10.924 17.391 1.00 94.56 130 LYS A C 1
ATOM 1134 O O . LYS A 1 130 ? -17.937 10.106 17.059 1.00 94.56 130 LYS A O 1
ATOM 1139 N N . ILE A 1 131 ? -18.527 12.217 17.552 1.00 96.56 131 ILE A N 1
ATOM 1140 C CA . ILE A 1 131 ? -17.190 12.796 17.406 1.00 96.56 131 ILE A CA 1
ATOM 1141 C C . ILE A 1 131 ? -16.360 12.437 18.644 1.00 96.56 131 ILE A C 1
ATOM 1143 O O . ILE A 1 131 ? -16.749 12.735 19.777 1.00 96.56 131 ILE A O 1
ATOM 1147 N N . VAL A 1 132 ? -15.200 11.812 18.442 1.00 96.50 132 VAL A N 1
ATOM 1148 C CA . VAL A 1 132 ? -14.240 11.577 19.530 1.00 96.50 132 VAL A CA 1
ATOM 1149 C C . VAL A 1 132 ? -13.478 12.857 19.877 1.00 96.50 132 VAL A C 1
ATOM 1151 O O . VAL A 1 132 ? -13.276 13.716 19.025 1.00 96.50 132 VAL A O 1
ATOM 1154 N N . LYS A 1 133 ? -13.003 12.974 21.124 1.00 97.19 133 LYS A N 1
ATOM 1155 C CA . LYS A 1 133 ? -12.133 14.085 21.547 1.00 97.19 133 LYS A CA 1
ATOM 1156 C C . LYS A 1 133 ? -10.842 14.131 20.717 1.00 97.19 133 LYS A C 1
ATOM 1158 O O . LYS A 1 133 ? -10.346 13.088 20.288 1.00 97.19 133 LYS A O 1
ATOM 1163 N N . ILE A 1 134 ? -10.248 15.321 20.598 1.00 97.06 134 ILE A N 1
ATOM 1164 C CA . ILE A 1 134 ? -9.010 15.550 19.834 1.00 97.06 134 ILE A CA 1
ATOM 1165 C C . ILE A 1 134 ? -7.860 14.619 20.258 1.00 97.06 134 ILE A C 1
ATOM 1167 O O . ILE A 1 134 ? -7.138 14.107 19.412 1.00 97.06 134 ILE A O 1
ATOM 1171 N N . GLU A 1 135 ? -7.735 14.302 21.548 1.00 97.19 135 GLU A N 1
ATOM 1172 C CA . GLU A 1 135 ? -6.730 13.358 22.060 1.00 97.19 135 GLU A CA 1
ATOM 1173 C C . GLU A 1 135 ? -6.887 11.953 21.460 1.00 97.19 135 GLU A C 1
ATOM 1175 O O . GLU A 1 135 ? -5.915 11.329 21.036 1.00 97.19 135 GLU A O 1
ATOM 1180 N N . LYS A 1 136 ? -8.128 11.454 21.387 1.00 97.88 136 LYS A N 1
ATOM 1181 C CA . LYS A 1 136 ? -8.442 10.159 20.770 1.00 97.88 136 LYS A CA 1
ATOM 1182 C C . LYS A 1 136 ? -8.222 10.204 19.261 1.00 97.88 136 LYS A C 1
ATOM 1184 O O . LYS A 1 136 ? -7.679 9.250 18.714 1.00 97.88 136 LYS A O 1
ATOM 1189 N N . PHE A 1 137 ? -8.582 11.312 18.614 1.00 98.12 137 PHE A N 1
ATOM 1190 C CA . PHE A 1 137 ? -8.295 11.536 17.198 1.00 98.12 137 PHE A CA 1
ATOM 1191 C C . PHE A 1 137 ? -6.787 11.454 16.916 1.00 98.12 137 PHE A C 1
ATOM 1193 O O . PHE A 1 137 ? -6.369 10.675 16.066 1.00 98.12 137 PHE A O 1
ATOM 1200 N N . ASN A 1 138 ? -5.955 12.144 17.700 1.00 97.75 138 ASN A N 1
ATOM 1201 C CA . ASN A 1 138 ? -4.498 12.091 17.551 1.00 97.75 138 ASN A CA 1
ATOM 1202 C C . ASN A 1 138 ? -3.947 10.671 17.763 1.00 97.75 138 ASN A C 1
ATOM 1204 O O . ASN A 1 138 ? -3.065 10.225 17.028 1.00 97.75 138 ASN A O 1
ATOM 1208 N N . ARG A 1 139 ? -4.498 9.913 18.724 1.00 98.00 139 ARG A N 1
ATOM 1209 C CA . ARG A 1 139 ? -4.150 8.492 18.909 1.00 98.00 139 ARG A CA 1
ATOM 1210 C C . ARG A 1 139 ? -4.507 7.646 17.685 1.00 98.00 139 ARG A C 1
ATOM 1212 O O . ARG A 1 139 ? -3.705 6.792 17.312 1.00 98.00 139 ARG A O 1
ATOM 1219 N N . ILE A 1 140 ?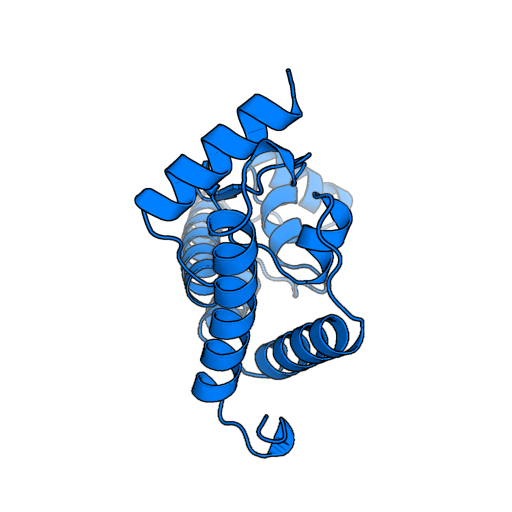 -5.659 7.888 17.057 1.00 97.88 140 ILE A N 1
ATOM 1220 C CA . ILE A 1 140 ? -6.044 7.230 15.800 1.00 97.88 140 ILE A CA 1
ATOM 1221 C C . ILE A 1 140 ? -5.057 7.594 14.686 1.00 97.88 140 ILE A C 1
ATOM 1223 O O . ILE A 1 140 ? -4.550 6.691 14.028 1.00 97.88 140 ILE A O 1
ATOM 1227 N N . CYS A 1 141 ? -4.705 8.870 14.513 1.00 97.31 141 CYS A N 1
ATOM 1228 C CA . CYS A 1 141 ? -3.736 9.292 13.495 1.00 97.31 141 CYS A CA 1
ATOM 1229 C C . CYS A 1 141 ? -2.373 8.599 13.664 1.00 97.31 141 CYS A C 1
ATOM 1231 O O . CYS A 1 141 ? -1.816 8.088 12.693 1.00 97.31 141 CYS A O 1
ATOM 1233 N N . ASN A 1 142 ? -1.885 8.467 14.901 1.00 97.31 142 ASN A N 1
ATOM 1234 C CA . ASN A 1 142 ? -0.649 7.732 15.195 1.00 97.31 142 ASN A CA 1
ATOM 1235 C C . ASN A 1 142 ? -0.755 6.233 14.858 1.00 97.31 142 ASN A C 1
ATOM 1237 O O . ASN A 1 142 ? 0.224 5.604 14.451 1.00 97.31 142 ASN A O 1
ATOM 1241 N N . LEU A 1 143 ? -1.931 5.627 15.046 1.00 97.81 143 LEU A N 1
ATOM 1242 C CA . LEU A 1 143 ? -2.186 4.245 14.639 1.00 97.81 143 LEU A CA 1
ATOM 1243 C C . LEU A 1 143 ? -2.233 4.114 13.114 1.00 97.81 143 LEU A C 1
ATOM 1245 O O . LEU A 1 143 ? -1.631 3.188 12.579 1.00 97.81 143 LEU A O 1
ATOM 1249 N N . ILE A 1 144 ? -2.869 5.054 12.413 1.00 95.81 144 ILE A N 1
ATOM 1250 C CA . ILE A 1 144 ? -2.902 5.098 10.945 1.00 95.81 144 ILE A CA 1
ATOM 1251 C C . ILE A 1 144 ? -1.481 5.196 10.378 1.00 95.81 144 ILE A C 1
ATOM 1253 O O . ILE A 1 144 ? -1.150 4.470 9.443 1.00 95.81 144 ILE A O 1
ATOM 1257 N N . GLU A 1 145 ? -0.608 6.014 10.966 1.00 94.00 145 GLU A N 1
ATOM 1258 C CA . GLU A 1 145 ? 0.798 6.096 10.549 1.00 94.00 145 GLU A CA 1
ATOM 1259 C C . GLU A 1 145 ? 1.519 4.743 10.714 1.00 94.00 145 GLU A C 1
ATOM 1261 O O . GLU A 1 145 ? 2.225 4.277 9.818 1.00 94.00 145 GLU A O 1
ATOM 1266 N N . LYS A 1 146 ? 1.295 4.040 11.834 1.00 95.31 146 LYS A N 1
ATOM 1267 C CA . LYS A 1 146 ? 1.830 2.679 12.035 1.00 95.31 146 LYS A CA 1
ATOM 1268 C C . LYS A 1 146 ? 1.264 1.687 11.015 1.00 95.31 146 LYS A C 1
ATOM 1270 O O . LYS A 1 146 ? 2.013 0.867 10.488 1.00 95.31 146 LYS A O 1
ATOM 1275 N N . TRP A 1 147 ? -0.030 1.775 10.713 1.00 94.81 147 TRP A N 1
ATOM 1276 C CA . TRP A 1 147 ? -0.688 0.951 9.699 1.00 94.81 147 TRP A CA 1
ATOM 1277 C C . TRP A 1 147 ? -0.058 1.162 8.318 1.00 94.81 147 TRP A C 1
ATOM 1279 O O . TRP A 1 147 ? 0.248 0.194 7.621 1.00 94.81 147 TRP A O 1
ATOM 1289 N N . ARG A 1 148 ? 0.196 2.420 7.937 1.00 91.88 148 ARG A N 1
ATOM 1290 C CA . ARG A 1 148 ? 0.812 2.785 6.653 1.00 91.88 148 ARG A CA 1
ATOM 1291 C C . ARG A 1 148 ? 2.243 2.276 6.533 1.00 91.88 148 ARG A C 1
ATOM 1293 O O . ARG A 1 148 ? 2.594 1.755 5.475 1.00 91.88 148 ARG A O 1
ATOM 1300 N N . LYS A 1 149 ? 3.033 2.338 7.612 1.00 91.38 149 LYS A N 1
ATOM 1301 C CA . LYS A 1 149 ? 4.376 1.729 7.667 1.00 91.38 149 LYS A CA 1
ATOM 1302 C C . LYS A 1 149 ? 4.318 0.227 7.388 1.00 91.38 149 LYS A C 1
ATOM 1304 O O . LYS A 1 149 ? 4.984 -0.233 6.466 1.00 91.38 149 LYS A O 1
ATOM 1309 N N . LEU A 1 150 ? 3.449 -0.504 8.094 1.00 92.44 150 LEU A N 1
ATOM 1310 C CA . LEU A 1 150 ? 3.270 -1.942 7.862 1.00 92.44 150 LEU A CA 1
ATOM 1311 C C . LEU A 1 150 ? 2.815 -2.241 6.433 1.00 92.44 150 LEU A C 1
ATOM 1313 O O . LEU A 1 150 ? 3.365 -3.127 5.792 1.00 92.44 150 LEU A O 1
ATOM 1317 N N . SER A 1 151 ? 1.856 -1.476 5.909 1.00 90.38 151 SER A N 1
ATOM 1318 C CA . SER A 1 151 ? 1.397 -1.610 4.523 1.00 90.38 151 SER A CA 1
ATOM 1319 C C . SER A 1 151 ? 2.546 -1.428 3.526 1.00 90.38 151 SER A C 1
ATOM 1321 O O . SER A 1 151 ? 2.740 -2.256 2.637 1.00 90.38 151 SER A O 1
ATOM 1323 N N . ALA A 1 152 ? 3.379 -0.402 3.717 1.00 89.56 152 ALA A N 1
ATOM 1324 C CA . ALA A 1 152 ? 4.520 -0.122 2.852 1.00 89.56 152 ALA A CA 1
ATOM 1325 C C . ALA A 1 152 ? 5.612 -1.208 2.891 1.00 89.56 152 ALA A C 1
ATOM 1327 O O . ALA A 1 152 ? 6.328 -1.375 1.901 1.00 89.56 152 ALA A O 1
ATOM 1328 N N . ASP A 1 153 ? 5.754 -1.930 4.003 1.00 90.69 153 ASP A N 1
ATOM 1329 C CA . ASP A 1 153 ? 6.744 -3.006 4.165 1.00 90.69 153 ASP A CA 1
ATOM 1330 C C . ASP A 1 153 ? 6.327 -4.317 3.489 1.00 90.69 153 ASP A C 1
ATOM 1332 O O . ASP A 1 153 ? 7.156 -5.197 3.241 1.00 90.69 153 ASP A O 1
ATOM 1336 N N . MET A 1 154 ? 5.057 -4.432 3.106 1.00 91.75 154 MET A N 1
ATOM 1337 C CA . MET A 1 154 ? 4.560 -5.557 2.318 1.00 91.75 154 MET A CA 1
ATOM 1338 C C . MET A 1 154 ? 4.810 -5.383 0.814 1.00 91.75 154 MET A C 1
ATOM 1340 O O . MET A 1 154 ? 4.485 -6.276 0.031 1.00 91.75 154 MET A O 1
ATOM 1344 N N . HIS A 1 155 ? 5.351 -4.238 0.403 1.00 93.56 155 HIS A N 1
ATOM 1345 C CA . HIS A 1 155 ? 5.690 -3.916 -0.978 1.00 93.56 155 HIS A CA 1
ATOM 1346 C C . HIS A 1 155 ? 7.205 -3.863 -1.167 1.00 93.56 155 HIS A C 1
ATOM 1348 O O . HIS A 1 155 ? 7.977 -3.632 -0.231 1.00 93.56 155 HIS A O 1
ATOM 1354 N N . TYR A 1 156 ? 7.649 -4.064 -2.402 1.00 96.19 156 TYR A N 1
ATOM 1355 C CA . TYR A 1 156 ? 9.053 -4.001 -2.752 1.00 96.19 156 TYR A CA 1
ATOM 1356 C C . TYR A 1 156 ? 9.611 -2.591 -2.522 1.00 96.19 156 TYR A C 1
ATOM 1358 O O . TYR A 1 156 ? 9.143 -1.587 -3.069 1.00 96.19 156 TYR A O 1
ATOM 1366 N N . LYS A 1 157 ? 10.665 -2.508 -1.706 1.00 94.38 157 LYS A N 1
ATOM 1367 C CA . LYS A 1 157 ? 11.374 -1.259 -1.429 1.00 94.38 157 LYS A CA 1
ATOM 1368 C C . LYS A 1 157 ? 12.489 -1.060 -2.450 1.00 94.38 157 LYS A C 1
ATOM 1370 O O . LYS A 1 157 ? 13.579 -1.602 -2.300 1.00 94.38 157 LYS A O 1
ATOM 1375 N N . MET A 1 158 ? 12.233 -0.201 -3.432 1.00 95.00 158 MET A N 1
ATOM 1376 C CA . MET A 1 158 ? 13.252 0.204 -4.402 1.00 95.00 158 MET A CA 1
ATOM 1377 C C . MET A 1 158 ? 14.494 0.810 -3.741 1.00 95.00 158 MET A C 1
ATOM 1379 O O . MET A 1 158 ? 14.405 1.644 -2.824 1.00 95.00 158 MET A O 1
ATOM 1383 N N . THR A 1 159 ? 15.644 0.464 -4.304 1.00 96.00 159 THR A N 1
ATOM 1384 C CA . THR A 1 159 ? 16.948 1.054 -4.010 1.00 96.00 159 THR A CA 1
ATOM 1385 C C . THR A 1 159 ? 17.022 2.515 -4.466 1.00 96.00 159 THR A C 1
ATOM 1387 O O . THR A 1 159 ? 16.218 3.002 -5.268 1.00 96.00 159 THR A O 1
ATOM 1390 N N . LEU A 1 160 ? 18.016 3.254 -3.964 1.00 95.25 160 LEU A N 1
ATOM 1391 C CA . LEU A 1 160 ? 18.266 4.632 -4.406 1.00 95.25 160 LEU A CA 1
ATOM 1392 C C . LEU A 1 160 ? 18.617 4.706 -5.899 1.00 95.25 160 LEU A C 1
ATOM 1394 O O . LEU A 1 160 ? 18.190 5.643 -6.574 1.00 95.25 160 LEU A O 1
ATOM 1398 N N . SER A 1 161 ? 19.356 3.719 -6.413 1.00 95.69 161 SER A N 1
ATOM 1399 C CA . SER A 1 161 ? 19.739 3.649 -7.826 1.00 95.69 161 SER A CA 1
ATOM 1400 C C . SER A 1 161 ? 18.517 3.487 -8.733 1.00 95.69 161 SER A C 1
ATOM 1402 O O . SER A 1 161 ? 18.313 4.286 -9.649 1.00 95.69 161 SER A O 1
ATOM 1404 N N . GLU A 1 162 ? 17.632 2.538 -8.411 1.00 96.50 162 GLU A N 1
ATOM 1405 C CA . GLU A 1 162 ? 16.391 2.306 -9.163 1.00 96.50 162 GLU A CA 1
ATOM 1406 C C . GLU A 1 162 ? 15.496 3.549 -9.165 1.00 96.50 162 GLU A C 1
ATOM 1408 O O . GLU A 1 162 ? 15.027 3.974 -10.219 1.00 96.50 162 GLU A O 1
ATOM 1413 N N . LYS A 1 163 ? 15.340 4.209 -8.008 1.00 96.06 163 LYS A N 1
ATOM 1414 C CA . LYS A 1 163 ? 14.577 5.464 -7.898 1.00 96.06 163 LYS A CA 1
ATOM 1415 C C . LYS A 1 163 ? 15.145 6.571 -8.783 1.00 96.06 163 LYS A C 1
ATOM 1417 O O . LYS A 1 163 ? 14.381 7.291 -9.422 1.00 96.06 163 LYS A O 1
ATOM 1422 N N . ARG A 1 164 ? 16.472 6.737 -8.813 1.00 94.88 164 ARG A N 1
ATOM 1423 C CA . ARG A 1 164 ? 17.134 7.741 -9.663 1.00 94.88 164 ARG A CA 1
ATOM 1424 C C . ARG A 1 164 ? 16.915 7.436 -11.143 1.00 94.88 164 ARG A C 1
ATOM 1426 O O . ARG A 1 164 ? 16.607 8.355 -11.896 1.00 94.88 164 ARG A O 1
ATOM 1433 N N . LYS A 1 165 ? 17.030 6.170 -11.557 1.00 95.06 165 LYS A N 1
ATOM 1434 C CA . LYS A 1 165 ? 16.800 5.787 -12.956 1.00 95.06 165 LYS A CA 1
ATOM 1435 C C . LYS A 1 165 ? 15.341 5.988 -13.367 1.00 95.06 165 LYS A C 1
ATOM 1437 O O . LYS A 1 165 ? 15.099 6.582 -14.412 1.00 95.06 165 LYS A O 1
ATOM 1442 N N . LEU A 1 166 ? 14.388 5.603 -12.516 1.00 95.38 166 LEU A N 1
ATOM 1443 C CA . LEU A 1 166 ? 12.961 5.832 -12.754 1.00 95.38 166 LEU A CA 1
ATOM 1444 C C . LEU A 1 166 ? 12.640 7.322 -12.954 1.00 95.38 166 LEU A C 1
ATOM 1446 O O . LEU A 1 166 ? 11.915 7.665 -13.882 1.00 95.38 166 LEU A O 1
ATOM 1450 N N . LYS A 1 167 ? 13.209 8.210 -12.125 1.00 94.88 167 LYS A N 1
ATOM 1451 C CA . LYS A 1 167 ? 13.046 9.666 -12.286 1.00 94.88 167 LYS A CA 1
ATOM 1452 C C . LYS A 1 167 ? 13.579 10.167 -13.627 1.00 94.88 167 LYS A C 1
ATOM 1454 O O . LYS A 1 167 ? 12.866 10.882 -14.313 1.00 94.88 167 LYS A O 1
ATOM 1459 N N . LYS A 1 168 ? 14.779 9.735 -14.030 1.00 94.50 168 LYS A N 1
ATOM 1460 C CA . LYS A 1 168 ? 15.366 10.117 -15.326 1.00 94.50 168 LYS A CA 1
ATOM 1461 C C . LYS A 1 168 ? 14.502 9.678 -16.511 1.00 94.50 168 LYS A C 1
ATOM 1463 O O . LYS A 1 168 ? 14.363 10.426 -17.471 1.00 94.50 168 LYS A O 1
ATOM 1468 N N . ILE A 1 169 ? 13.932 8.472 -16.447 1.00 94.88 169 ILE A N 1
ATOM 1469 C CA . ILE A 1 169 ? 13.009 7.971 -17.477 1.00 94.88 169 ILE A CA 1
ATOM 1470 C C . ILE A 1 169 ? 11.737 8.825 -17.509 1.00 94.88 169 ILE A C 1
ATOM 1472 O O . ILE A 1 169 ? 11.310 9.250 -18.578 1.00 94.88 169 ILE A O 1
ATOM 1476 N N . PHE A 1 170 ? 11.152 9.107 -16.343 1.00 95.12 170 PHE A N 1
ATOM 1477 C CA . PHE A 1 170 ? 9.959 9.945 -16.228 1.00 95.12 170 PHE A CA 1
ATOM 1478 C C . PHE A 1 170 ? 10.190 11.359 -16.774 1.00 95.12 170 PHE A C 1
ATOM 1480 O O . PHE A 1 170 ? 9.391 11.844 -17.565 1.00 95.12 170 PHE A O 1
ATOM 1487 N N . GLU A 1 171 ? 11.303 12.000 -16.420 1.00 94.19 171 GLU A N 1
ATOM 1488 C CA . GLU A 1 171 ? 11.688 13.310 -16.958 1.00 94.19 171 GLU A CA 1
ATOM 1489 C C . GLU A 1 171 ? 11.849 13.271 -18.480 1.00 94.19 171 GLU A C 1
ATOM 1491 O O . GLU A 1 171 ? 11.407 14.187 -19.156 1.00 94.19 171 GLU A O 1
ATOM 1496 N N . HIS A 1 172 ? 12.439 12.209 -19.036 1.00 92.94 172 HIS A N 1
ATOM 1497 C CA . HIS A 1 172 ? 12.559 12.044 -20.486 1.00 92.94 172 HIS A CA 1
ATOM 1498 C C . HIS A 1 172 ? 11.208 11.818 -21.179 1.00 92.94 172 HIS A C 1
ATOM 1500 O O . HIS A 1 172 ? 11.017 12.297 -22.286 1.00 92.94 172 HIS A O 1
ATOM 1506 N N . SER A 1 173 ? 10.276 11.123 -20.522 1.00 91.44 173 SER A N 1
ATOM 1507 C CA . SER A 1 173 ? 8.943 10.824 -21.068 1.00 91.44 173 SER A CA 1
ATOM 1508 C C . SER A 1 173 ? 8.026 12.048 -21.151 1.00 91.44 173 SER A C 1
ATOM 1510 O O . SER A 1 173 ? 7.058 12.014 -21.900 1.00 91.44 173 SER A O 1
ATOM 1512 N N . ASN A 1 174 ? 8.300 13.080 -20.345 1.00 87.19 174 ASN A N 1
ATOM 1513 C CA . ASN A 1 174 ? 7.498 14.305 -20.236 1.00 87.19 174 ASN A CA 1
ATOM 1514 C C . ASN A 1 174 ? 8.236 15.545 -20.780 1.00 87.19 174 ASN A C 1
ATOM 1516 O O . ASN A 1 174 ? 7.889 16.669 -20.419 1.00 87.19 174 ASN A O 1
ATOM 1520 N N . LYS A 1 175 ? 9.278 15.330 -21.587 1.00 76.88 175 LYS A N 1
ATOM 1521 C CA . LYS A 1 175 ? 9.860 16.350 -22.465 1.00 76.88 175 LYS A CA 1
ATOM 1522 C C . LYS A 1 175 ? 9.153 16.304 -23.808 1.00 76.88 175 LYS A C 1
ATOM 1524 O O . LYS A 1 175 ? 8.953 17.398 -24.366 1.00 76.88 175 LYS A O 1
#

Foldseek 3Di:
DDDPVPDDLVRLLVVLQVLLVVQLVVLLPDDLVPKAFQDFDADPPRATATDQQVRCVVGMPDHDDVVSVVSNVVSVVVNVVDCDPLVVLQVVLCVLQVHHDPDPCVLVVCCQQLVDLVSVVVVCVVVVHDRGDPVSSVVSNVSSVVSRVVVRVSHHRDDPSSVVSVVVSNVVNVD

Secondary structure (DSSP, 8-state):
---GGG--HHHHHHHHHHHHHHHHHHHHHS-GGG--B----B-GGGPBPPPPHHHHHHHBS----HHHHHHHHHHHHHHHHS--HHHHHHHHHHHHHTS----TTHHHHHHHHSSSHHHHHHHHHHTTPPPPPHHHHHHHHHHHHHHHHHHHHTS----HHHHHHHHHHHHHHT-